Protein AF-A0A6P0Q1V7-F1 (afdb_monomer_lite)

pLDDT: mean 87.17, std 16.43, range [42.31, 98.75]

Secondary structure (DSSP, 8-state):
-HHHHHHHHHHHHHHHHHHHHHHHSPP-PPPHHHHHTTSHHHHHHHHHHHHHHHHHHHHHHHHHHHHHHTT-HHHHHHHHHHIIIIIHHHHHHHHHHTTPPP-HHHHHHHHHHHHH-TTSHHHHHHHHHHHHHHHHHHHHHHHH-GGG-SHHHHHHHHHHHHHHTT-

Foldseek 3Di:
DVVVVVVVVVVVVVVVVVVVCVVPDPPPPPDPVCVVVPPPVVVLVLLLLQLLLLVLLLVLLVVLVVCLVVVNLVVSLVSLVCNQPPRCVSNVVVCVVLVADDCSVLSVVLSVCCVVPVNDPVNVVSSVVSSVSSVVSVVSSCVVVVVCPDPVNVVSSVVSNVVVVVD

Sequence (167 aa):
MKNILKYVFITLVVALLVVVIGYYLPSNTPTKTSELFSNSEYEKILDEYYIKNLGLMQGHLIAAKDLLEGGTPDQAQSHLEHPIEELYGEIQDKLKEEGVDDFKQNLEDLYDTAKYQPYSEEVTKKLQVSVADIKSAIDSFFENHKNLQSPEFAEIVLISILNTASE

Structure (mmCIF, N/CA/C/O backbone):
data_AF-A0A6P0Q1V7-F1
#
_entry.id   AF-A0A6P0Q1V7-F1
#
loop_
_atom_site.group_PDB
_atom_site.id
_atom_site.type_symbol
_atom_site.label_atom_id
_atom_site.label_alt_id
_atom_site.label_comp_id
_atom_site.label_asym_id
_atom_site.label_entity_id
_atom_site.label_seq_id
_atom_site.pdbx_PDB_ins_code
_atom_site.Cartn_x
_atom_site.Cartn_y
_atom_site.Cartn_z
_atom_site.occupancy
_atom_site.B_iso_or_equiv
_atom_site.auth_seq_id
_atom_site.auth_comp_id
_atom_site.auth_asym_id
_atom_site.auth_atom_id
_atom_site.pdbx_PDB_model_num
ATOM 1 N N . MET A 1 1 ? -31.524 -59.315 44.538 1.00 57.22 1 MET A N 1
ATOM 2 C CA . MET A 1 1 ? -32.018 -58.061 45.164 1.00 57.22 1 MET A CA 1
ATOM 3 C C . MET A 1 1 ? -30.912 -57.178 45.753 1.00 57.22 1 MET A C 1
ATOM 5 O O . MET A 1 1 ? -30.918 -55.994 45.453 1.00 57.22 1 MET A O 1
ATOM 9 N N . LYS A 1 2 ? -29.931 -57.703 46.512 1.00 56.34 2 LYS A N 1
ATOM 10 C CA . LYS A 1 2 ? -28.848 -56.890 47.125 1.00 56.34 2 LYS A CA 1
ATOM 11 C C . LYS A 1 2 ? -28.025 -56.025 46.149 1.00 56.34 2 LYS A C 1
ATOM 13 O O . LYS A 1 2 ? -27.618 -54.934 46.523 1.00 56.34 2 LYS A O 1
ATOM 18 N N . ASN A 1 3 ? -27.801 -56.482 44.915 1.00 61.66 3 ASN A N 1
ATOM 19 C CA . ASN A 1 3 ? -26.972 -55.746 43.950 1.00 61.66 3 ASN A CA 1
ATOM 20 C C . ASN A 1 3 ? -27.725 -54.581 43.293 1.00 61.66 3 ASN A C 1
ATOM 22 O O . ASN A 1 3 ? -27.145 -53.524 43.097 1.00 61.66 3 ASN A O 1
ATOM 26 N N . ILE A 1 4 ? -29.029 -54.731 43.046 1.00 70.50 4 ILE A N 1
ATOM 27 C CA . ILE A 1 4 ? -29.867 -53.678 42.449 1.00 70.50 4 ILE A CA 1
ATOM 28 C C . ILE A 1 4 ? -29.951 -52.470 43.392 1.00 70.50 4 ILE A C 1
ATOM 30 O O . ILE A 1 4 ? -29.786 -51.337 42.956 1.00 70.50 4 ILE A O 1
ATOM 34 N N . LEU A 1 5 ? -30.093 -52.713 44.700 1.00 72.00 5 LEU A N 1
ATOM 35 C CA . LEU A 1 5 ? -30.130 -51.644 45.700 1.00 72.00 5 LEU A CA 1
ATOM 36 C C . LEU A 1 5 ? -28.795 -50.879 45.799 1.00 72.00 5 LEU A C 1
ATOM 38 O O . LEU A 1 5 ? -28.804 -49.670 46.008 1.00 72.00 5 LEU A O 1
ATOM 42 N N . LYS A 1 6 ? -27.654 -51.555 45.585 1.00 66.88 6 LYS A N 1
ATOM 43 C CA . LYS A 1 6 ? -26.334 -50.902 45.528 1.00 66.88 6 LYS A CA 1
ATOM 44 C C . LYS A 1 6 ? -26.211 -49.964 44.328 1.00 66.88 6 LYS A C 1
ATOM 46 O O . LYS A 1 6 ? -25.733 -48.849 44.496 1.00 66.88 6 LYS A O 1
ATOM 51 N N . TYR A 1 7 ? -26.657 -50.384 43.144 1.00 72.06 7 TYR A N 1
ATOM 52 C CA . TYR A 1 7 ? -26.573 -49.543 41.947 1.00 72.06 7 TYR A CA 1
ATOM 53 C C . TYR A 1 7 ? -27.512 -48.339 42.016 1.00 72.06 7 TYR A C 1
ATOM 55 O O . TYR A 1 7 ? -27.077 -47.243 41.687 1.00 72.06 7 TYR A O 1
ATOM 63 N N . VAL A 1 8 ? -28.732 -48.513 42.544 1.00 74.88 8 VAL A N 1
ATOM 64 C CA . VAL A 1 8 ? -29.673 -47.400 42.775 1.00 74.88 8 VAL A CA 1
ATOM 65 C C . VAL A 1 8 ? -29.081 -46.370 43.741 1.00 74.88 8 VAL A C 1
ATOM 67 O O . VAL A 1 8 ? -29.166 -45.169 43.489 1.00 74.88 8 VAL A O 1
ATOM 70 N N . PHE A 1 9 ? -28.424 -46.826 44.812 1.00 75.75 9 PHE A N 1
ATOM 71 C CA . PHE A 1 9 ? -27.779 -45.937 45.777 1.00 75.75 9 PHE A CA 1
ATOM 72 C C . PHE A 1 9 ? -26.587 -45.180 45.169 1.00 75.75 9 PHE A C 1
ATOM 74 O O . PHE A 1 9 ? -26.471 -43.974 45.362 1.00 75.75 9 PHE A O 1
ATOM 81 N N . ILE A 1 10 ? -25.746 -45.849 44.371 1.00 73.94 10 ILE A N 1
ATOM 82 C CA . ILE A 1 10 ? -24.617 -45.208 43.673 1.00 73.94 10 ILE A CA 1
ATOM 83 C C . ILE A 1 10 ? -25.117 -44.141 42.693 1.00 73.94 10 ILE A C 1
ATOM 85 O O . ILE A 1 10 ? -24.598 -43.028 42.696 1.00 73.94 10 ILE A O 1
ATOM 89 N N . THR A 1 11 ? -26.154 -44.432 41.902 1.00 70.94 11 THR A N 1
ATOM 90 C CA . THR A 1 11 ? -26.724 -43.443 40.972 1.00 70.94 11 THR A CA 1
ATOM 91 C C . THR A 1 11 ? -27.306 -42.229 41.692 1.00 70.94 11 THR A C 1
ATOM 93 O O . THR A 1 11 ? -27.141 -41.108 41.220 1.00 70.94 11 THR A O 1
ATOM 96 N N . LEU A 1 12 ? -27.925 -42.425 42.860 1.00 74.38 12 LEU A N 1
ATOM 97 C CA . LEU A 1 12 ? -28.476 -41.332 43.663 1.00 74.38 12 LEU A CA 1
ATOM 98 C C . LEU A 1 12 ? -27.376 -40.447 44.258 1.00 74.38 12 LEU A C 1
ATOM 100 O O . LEU A 1 12 ? -27.496 -39.227 44.221 1.00 74.38 12 LEU A O 1
ATOM 104 N N . VAL A 1 13 ? -26.283 -41.042 44.744 1.00 76.06 13 VAL A N 1
ATOM 105 C CA . VAL A 1 13 ? -25.135 -40.299 45.288 1.00 76.06 13 VAL A CA 1
ATOM 106 C C . VAL A 1 13 ? -24.409 -39.510 44.197 1.00 76.06 13 VAL A C 1
ATOM 108 O O . VAL A 1 13 ? -24.049 -38.359 44.424 1.00 76.06 13 VAL A O 1
ATOM 111 N N . VAL A 1 14 ? -24.237 -40.083 43.001 1.00 71.25 14 VAL A N 1
ATOM 112 C CA . VAL A 1 14 ? -23.626 -39.380 41.859 1.00 71.25 14 VAL A CA 1
ATOM 113 C C . VAL A 1 14 ? -24.508 -38.220 41.393 1.00 71.25 14 VAL A C 1
ATOM 115 O O . VAL A 1 14 ? -23.998 -37.124 41.188 1.00 71.25 14 VAL A O 1
ATOM 118 N N . ALA A 1 15 ? -25.827 -38.415 41.295 1.00 69.00 15 ALA A N 1
ATOM 119 C CA . ALA A 1 15 ? -26.750 -37.334 40.948 1.00 69.00 15 ALA A CA 1
ATOM 120 C C . ALA A 1 15 ? -26.727 -36.206 41.993 1.00 69.00 15 ALA A C 1
ATOM 122 O O . ALA A 1 15 ? -26.693 -35.031 41.631 1.00 69.00 15 ALA A O 1
ATOM 123 N N . LEU A 1 16 ? -26.671 -36.551 43.284 1.00 71.44 16 LEU A N 1
ATOM 124 C CA . LEU A 1 16 ? -26.574 -35.564 44.359 1.00 71.44 16 LEU A CA 1
ATOM 125 C C . LEU A 1 16 ? -25.240 -34.806 44.315 1.00 71.44 16 LEU A C 1
ATOM 127 O O . LEU A 1 16 ? -25.225 -33.598 44.514 1.00 71.44 16 LEU A O 1
ATOM 131 N N . LEU A 1 17 ? -24.134 -35.489 44.000 1.00 68.19 17 LEU A N 1
ATOM 132 C CA . LEU A 1 17 ? -22.823 -34.864 43.815 1.00 68.19 17 LEU A CA 1
ATOM 133 C C . LEU A 1 17 ? -22.807 -33.902 42.625 1.00 68.19 17 LEU A C 1
ATOM 135 O O . LEU A 1 17 ? -22.267 -32.813 42.760 1.00 68.19 17 LEU A O 1
ATOM 139 N N . VAL A 1 18 ? -23.431 -34.245 41.494 1.00 64.44 18 VAL A N 1
ATOM 140 C CA . VAL A 1 18 ? -23.525 -33.342 40.330 1.00 64.44 18 VAL A CA 1
ATOM 141 C C . VAL A 1 18 ? -24.346 -32.094 40.663 1.00 64.44 18 VAL A C 1
ATOM 143 O O . VAL A 1 18 ? -23.954 -30.991 40.289 1.00 64.44 18 VAL A O 1
ATOM 146 N N . VAL A 1 19 ? -25.438 -32.239 41.421 1.00 65.94 19 VAL A N 1
ATOM 147 C CA . VAL A 1 19 ? -26.251 -31.099 41.872 1.00 65.94 19 VAL A CA 1
ATOM 148 C C . VAL A 1 19 ? -25.474 -30.235 42.868 1.00 65.94 19 VAL A C 1
ATOM 150 O O . VAL A 1 19 ? -25.422 -29.023 42.702 1.00 65.94 19 VAL A O 1
ATOM 153 N N . VAL A 1 20 ? -24.809 -30.830 43.861 1.00 65.06 20 VAL A N 1
ATOM 154 C CA . VAL A 1 20 ? -24.000 -30.084 44.841 1.00 65.06 20 VAL A CA 1
ATOM 155 C C . VAL A 1 20 ? -22.829 -29.371 44.154 1.00 65.06 20 VAL A C 1
ATOM 157 O O . VAL A 1 20 ? -22.619 -28.188 44.393 1.00 65.06 20 VAL A O 1
ATOM 160 N N . ILE A 1 21 ? -22.111 -30.028 43.242 1.00 59.38 21 ILE A N 1
ATOM 161 C CA . ILE A 1 21 ? -21.017 -29.399 42.484 1.00 59.38 21 ILE A CA 1
ATOM 162 C C . ILE A 1 21 ? -21.551 -28.261 41.598 1.00 59.38 21 ILE A C 1
ATOM 164 O O . ILE A 1 21 ? -20.945 -27.195 41.564 1.00 59.38 21 ILE A O 1
ATOM 168 N N . GLY A 1 22 ? -22.708 -28.435 40.951 1.00 57.03 22 GLY A N 1
ATOM 169 C CA . GLY A 1 22 ? -23.350 -27.388 40.148 1.00 57.03 22 GLY A CA 1
ATOM 170 C C . GLY A 1 22 ? -23.879 -26.192 40.952 1.00 57.03 22 GLY A C 1
ATOM 171 O O . GLY A 1 22 ? -23.965 -25.099 40.406 1.00 57.03 22 GLY A O 1
ATOM 172 N N . TYR A 1 23 ? -24.207 -26.374 42.238 1.00 60.12 23 TYR A N 1
ATOM 173 C CA . TYR A 1 23 ? -24.637 -25.291 43.137 1.00 60.12 23 TYR A CA 1
ATOM 174 C C . TYR A 1 23 ? -23.472 -24.554 43.816 1.00 60.12 23 TYR A C 1
ATOM 176 O O . TYR A 1 23 ? -23.633 -23.393 44.187 1.00 60.12 23 TYR A O 1
ATOM 184 N N . TYR A 1 24 ? -22.325 -25.216 44.015 1.00 55.53 24 TYR A N 1
ATOM 185 C CA . TYR A 1 24 ? -21.171 -24.652 44.732 1.00 55.53 24 TYR A CA 1
ATOM 186 C C . TYR A 1 24 ? -20.013 -24.212 43.830 1.00 55.53 24 TYR A C 1
ATOM 188 O O . TYR A 1 24 ? -19.137 -23.485 44.300 1.00 55.53 24 TYR A O 1
ATOM 196 N N . LEU A 1 25 ? -19.992 -24.600 42.551 1.00 46.09 25 LEU A N 1
ATOM 197 C CA . LEU A 1 25 ? -19.151 -23.923 41.571 1.00 46.09 25 LEU A CA 1
ATOM 198 C C . LEU A 1 25 ? -19.858 -22.629 41.155 1.00 46.09 25 LEU A C 1
ATOM 200 O O . LEU A 1 25 ? -20.999 -22.697 40.694 1.00 46.09 25 LEU A O 1
ATOM 204 N N . PRO A 1 26 ? -19.225 -21.451 41.295 1.00 48.53 26 PRO A N 1
ATOM 205 C CA . PRO A 1 26 ? -19.755 -20.259 40.661 1.00 48.53 26 PRO A CA 1
ATOM 206 C C . PRO A 1 26 ? -19.881 -20.567 39.169 1.00 48.53 26 PRO A C 1
ATOM 208 O O . PRO A 1 26 ? -18.937 -21.064 38.549 1.00 48.53 26 PRO A O 1
ATOM 211 N N . SER A 1 27 ? -21.054 -20.310 38.590 1.00 52.56 27 SER A N 1
ATOM 212 C CA . SER A 1 27 ? -21.154 -20.211 37.142 1.00 52.56 27 SER A CA 1
ATOM 213 C C . SER A 1 27 ? -20.057 -19.248 36.706 1.00 52.56 27 SER A C 1
ATOM 215 O O . SER A 1 27 ? -20.028 -18.114 37.189 1.00 52.56 27 SER A O 1
ATOM 217 N N . ASN A 1 28 ? -19.161 -19.678 35.818 1.00 52.44 28 ASN A N 1
ATOM 218 C CA . ASN A 1 28 ? -18.270 -18.773 35.098 1.00 52.44 28 ASN A CA 1
ATOM 219 C C . ASN A 1 28 ? -19.121 -17.941 34.123 1.00 52.44 28 ASN A C 1
ATOM 221 O O . ASN A 1 28 ? -18.966 -18.015 32.912 1.00 52.44 28 ASN A O 1
ATOM 225 N N . THR A 1 29 ? -20.093 -17.200 34.647 1.00 50.38 29 THR A N 1
ATOM 226 C CA . THR A 1 29 ? -20.613 -16.015 33.995 1.00 50.38 29 THR A CA 1
ATOM 227 C C . THR A 1 29 ? -19.450 -15.036 33.998 1.00 50.38 29 THR A C 1
ATOM 229 O O . THR A 1 29 ? -18.977 -14.709 35.094 1.00 50.38 29 THR A O 1
ATOM 232 N N . PRO A 1 30 ? -18.954 -14.614 32.825 1.00 43.62 30 PRO A N 1
ATOM 233 C CA . PRO A 1 30 ? -17.944 -13.575 32.755 1.00 43.62 30 PRO A CA 1
ATOM 234 C C . PRO A 1 30 ? -18.445 -12.398 33.590 1.00 43.62 30 PRO A C 1
ATOM 236 O O . PRO A 1 30 ? -19.573 -11.928 33.423 1.00 43.62 30 PRO A O 1
ATOM 239 N N . THR A 1 31 ? -17.666 -11.983 34.581 1.00 44.75 31 THR A N 1
ATOM 240 C CA . THR A 1 31 ? -17.995 -10.795 35.362 1.00 44.75 31 THR A CA 1
ATOM 241 C C . THR A 1 31 ? -18.043 -9.620 34.385 1.00 44.75 31 THR A C 1
ATOM 243 O O . THR A 1 31 ? -17.215 -9.545 33.487 1.00 44.75 31 THR A O 1
ATOM 246 N N . LYS A 1 32 ? -18.949 -8.655 34.567 1.00 48.81 32 LYS A N 1
ATOM 247 C CA . LYS A 1 32 ? -19.038 -7.439 33.724 1.00 48.81 32 LYS A CA 1
ATOM 248 C C . LYS A 1 32 ? -17.683 -6.737 33.501 1.00 48.81 32 LYS A C 1
ATOM 250 O O . LYS A 1 32 ? -17.469 -6.076 32.496 1.00 48.81 32 LYS A O 1
ATOM 255 N N . THR A 1 33 ? -16.762 -6.907 34.446 1.00 42.88 33 THR A N 1
ATOM 256 C CA . THR A 1 33 ? -15.372 -6.458 34.383 1.00 42.88 33 THR A CA 1
ATOM 257 C C . THR A 1 33 ? -14.552 -7.182 33.303 1.00 42.88 33 THR A C 1
ATOM 259 O O . THR A 1 33 ? -13.786 -6.525 32.619 1.00 42.88 33 THR A O 1
ATOM 262 N N . SER A 1 34 ? -14.718 -8.492 33.078 1.00 49.50 34 SER A N 1
ATOM 263 C CA . SER A 1 34 ? -14.012 -9.212 32.004 1.00 49.50 34 SER A CA 1
ATOM 264 C C . SER A 1 34 ? -14.564 -8.903 30.612 1.00 49.50 34 SER A C 1
ATOM 266 O O . SER A 1 34 ? -13.798 -8.920 29.664 1.00 49.50 34 SER A O 1
ATOM 268 N N . GLU A 1 35 ? -15.851 -8.569 30.471 1.00 47.88 35 GLU A N 1
ATOM 269 C CA . GLU A 1 35 ? -16.409 -8.083 29.193 1.00 47.88 35 GLU A CA 1
ATOM 270 C C . GLU A 1 35 ? -15.913 -6.667 28.845 1.00 47.88 35 GLU A C 1
ATOM 272 O O . GLU A 1 35 ? -15.672 -6.363 27.680 1.00 47.88 35 GLU A O 1
ATOM 277 N N . LEU A 1 36 ? -15.687 -5.815 29.854 1.00 42.31 36 LEU A N 1
ATOM 278 C CA . LEU A 1 36 ? -15.164 -4.451 29.681 1.00 42.31 36 LEU A CA 1
ATOM 279 C C . LEU A 1 36 ? -13.659 -4.390 29.365 1.00 42.31 36 LEU A C 1
ATOM 281 O O . LEU A 1 36 ? -13.230 -3.424 28.745 1.00 42.31 36 LEU A O 1
ATOM 285 N N . PHE A 1 37 ? -12.872 -5.397 29.760 1.00 48.19 37 PHE A N 1
ATOM 286 C CA . PHE A 1 37 ? -11.433 -5.495 29.448 1.00 48.19 37 PHE A CA 1
ATOM 287 C C . PHE A 1 37 ? -11.118 -6.391 28.234 1.00 48.19 37 PHE A C 1
ATOM 289 O O . PHE A 1 37 ? -9.958 -6.546 27.881 1.00 48.19 37 PHE A O 1
ATOM 296 N N . SER A 1 38 ? -12.123 -6.994 27.591 1.00 53.56 38 SER A N 1
ATOM 297 C CA . SER A 1 38 ? -11.904 -8.010 26.547 1.00 53.56 38 SER A CA 1
ATOM 298 C C . SER A 1 38 ? -12.114 -7.498 25.124 1.00 53.56 38 SER A C 1
ATOM 300 O O . SER A 1 38 ? -11.437 -7.977 24.223 1.00 53.56 38 SER A O 1
ATOM 302 N N . ASN A 1 39 ? -13.029 -6.548 24.896 1.00 60.66 39 ASN A N 1
ATOM 303 C CA . ASN A 1 39 ? -13.384 -6.155 23.525 1.00 60.66 39 ASN A CA 1
ATOM 304 C C . ASN A 1 39 ? -12.677 -4.879 23.069 1.00 60.66 39 ASN A C 1
ATOM 306 O O . ASN A 1 39 ? -12.085 -4.882 22.002 1.00 60.66 39 ASN A O 1
ATOM 310 N N . SER A 1 40 ? -12.638 -3.821 23.885 1.00 71.31 40 SER A N 1
ATOM 311 C CA . SER A 1 40 ? -12.068 -2.539 23.439 1.00 71.31 40 SER A CA 1
ATOM 312 C C . SER A 1 40 ? -10.549 -2.568 23.266 1.00 71.31 40 SER A C 1
ATOM 314 O O . SER A 1 40 ? -10.007 -1.860 22.426 1.00 71.31 40 SER A O 1
ATOM 316 N N . GLU A 1 41 ? -9.840 -3.343 24.090 1.00 78.19 41 GLU A N 1
ATOM 317 C CA . GLU A 1 41 ? -8.383 -3.477 23.977 1.00 78.19 41 GLU A CA 1
ATOM 318 C C . GLU A 1 41 ? -8.006 -4.385 22.803 1.00 78.19 41 GLU A C 1
ATOM 320 O O . GLU A 1 41 ? -7.082 -4.073 22.061 1.00 78.19 41 GLU A O 1
ATOM 325 N N . TYR A 1 42 ? -8.777 -5.452 22.578 1.00 77.69 42 TYR A N 1
ATOM 326 C CA . TYR A 1 42 ? -8.607 -6.334 21.428 1.00 77.69 42 TYR A CA 1
ATOM 327 C C . TYR A 1 42 ? -8.932 -5.632 20.103 1.00 77.69 42 TYR A C 1
ATOM 329 O O . TYR A 1 42 ? -8.136 -5.698 19.172 1.00 77.69 42 TYR A O 1
ATOM 337 N N . GLU A 1 43 ? -10.045 -4.896 20.035 1.00 81.56 43 GLU A N 1
ATOM 338 C CA . GLU A 1 43 ? -10.395 -4.053 18.882 1.00 81.56 43 GLU A CA 1
ATOM 339 C C . GLU A 1 43 ? -9.295 -3.027 18.605 1.00 81.56 43 GLU A C 1
ATOM 341 O O . GLU A 1 43 ? -8.835 -2.920 17.474 1.00 81.56 43 GLU A O 1
ATOM 346 N N . LYS A 1 44 ? -8.775 -2.361 19.646 1.00 83.81 44 LYS A N 1
ATOM 347 C CA . LYS A 1 44 ? -7.659 -1.422 19.494 1.00 83.81 44 LYS A CA 1
ATOM 348 C C . LYS A 1 44 ? -6.401 -2.085 18.919 1.00 83.81 44 LYS A C 1
ATOM 350 O O . LYS A 1 44 ? -5.716 -1.455 18.118 1.00 83.81 44 LYS A O 1
ATOM 355 N N . ILE A 1 45 ? -6.087 -3.321 19.318 1.00 86.00 45 ILE A N 1
ATOM 356 C CA . ILE A 1 45 ? -4.959 -4.087 18.761 1.00 86.00 45 ILE A CA 1
ATOM 357 C C . ILE A 1 45 ? -5.203 -4.401 17.280 1.00 86.00 45 ILE A C 1
ATOM 359 O O . ILE A 1 45 ? -4.292 -4.248 16.474 1.00 86.00 45 ILE A O 1
ATOM 363 N N . LEU A 1 46 ? -6.418 -4.805 16.900 1.00 91.12 46 LEU A N 1
ATOM 364 C CA . LEU A 1 46 ? -6.755 -5.079 15.499 1.00 91.12 46 LEU A CA 1
ATOM 365 C C . LEU A 1 46 ? -6.707 -3.817 14.630 1.00 91.12 46 LEU A C 1
ATOM 367 O O . LEU A 1 46 ? -6.184 -3.852 13.519 1.00 91.12 46 LEU A O 1
ATOM 371 N N . ASP A 1 47 ? -7.210 -2.701 15.148 1.00 95.06 47 ASP A N 1
ATOM 372 C CA . ASP A 1 47 ? -7.193 -1.399 14.485 1.00 95.06 47 ASP A CA 1
ATOM 373 C C . ASP A 1 47 ? -5.760 -0.885 14.281 1.00 95.06 47 ASP A C 1
ATOM 375 O O . ASP A 1 47 ? -5.397 -0.424 13.196 1.00 95.06 47 ASP A O 1
ATOM 379 N N . GLU A 1 48 ? -4.915 -1.006 15.308 1.00 96.06 48 GLU A N 1
ATOM 380 C CA . GLU A 1 48 ? -3.484 -0.717 15.206 1.00 96.06 48 GLU A CA 1
ATOM 381 C C . GLU A 1 48 ? -2.804 -1.620 14.176 1.00 96.06 48 GLU A C 1
ATOM 383 O O . GLU A 1 48 ? -2.105 -1.122 13.294 1.00 96.06 48 GLU A O 1
ATOM 388 N N . TYR A 1 49 ? -3.042 -2.929 14.249 1.00 96.56 49 TYR A N 1
ATOM 389 C CA . TYR A 1 49 ? -2.452 -3.915 13.351 1.00 96.56 49 TYR A CA 1
ATOM 390 C C . TYR A 1 49 ? -2.812 -3.645 11.885 1.00 96.56 49 TYR A C 1
ATOM 392 O O . TYR A 1 49 ? -1.940 -3.656 11.013 1.00 96.56 49 TYR A O 1
ATOM 400 N N . TYR A 1 50 ? -4.080 -3.329 11.625 1.00 98.00 50 TYR A N 1
ATOM 401 C CA . TYR A 1 50 ? -4.581 -2.964 10.306 1.00 98.00 50 TYR A CA 1
ATOM 402 C C . TYR A 1 50 ? -3.885 -1.717 9.750 1.00 98.00 50 TYR A C 1
ATOM 404 O O . TYR A 1 50 ? -3.331 -1.751 8.648 1.00 98.00 50 TYR A O 1
ATOM 412 N N . ILE A 1 51 ? -3.839 -0.633 10.531 1.00 98.19 51 ILE A N 1
ATOM 413 C CA . ILE A 1 51 ? -3.217 0.622 10.091 1.00 98.19 51 ILE A CA 1
ATOM 414 C C . ILE A 1 51 ? -1.700 0.485 9.957 1.00 98.19 51 ILE A C 1
ATOM 416 O O . ILE A 1 51 ? -1.120 1.017 9.008 1.00 98.19 51 ILE A O 1
ATOM 420 N N . LYS A 1 52 ? -1.053 -0.276 10.843 1.00 97.81 52 LYS A N 1
ATOM 421 C CA . LYS A 1 52 ? 0.365 -0.630 10.736 1.00 97.81 52 LYS A CA 1
ATOM 422 C C . LYS A 1 52 ? 0.648 -1.338 9.409 1.00 97.81 52 LYS A C 1
ATOM 424 O O . LYS A 1 52 ? 1.565 -0.928 8.703 1.00 97.81 52 LYS A O 1
ATOM 429 N N . ASN A 1 53 ? -0.131 -2.357 9.043 1.00 98.31 53 ASN A N 1
ATOM 430 C CA . ASN A 1 53 ? 0.070 -3.093 7.790 1.00 98.31 53 ASN A CA 1
ATOM 431 C C . ASN A 1 53 ? -0.168 -2.213 6.552 1.00 98.31 53 ASN A C 1
ATOM 433 O O . ASN A 1 53 ? 0.670 -2.211 5.654 1.00 98.31 53 ASN A O 1
ATOM 437 N N . LEU A 1 54 ? -1.224 -1.390 6.528 1.00 98.44 54 LEU A N 1
ATOM 438 C CA . LEU A 1 54 ? -1.429 -0.407 5.452 1.00 98.44 54 LEU A CA 1
ATOM 439 C C . LEU A 1 54 ? -0.258 0.586 5.344 1.00 98.44 54 LEU A C 1
ATOM 441 O O . LEU A 1 54 ? 0.201 0.896 4.243 1.00 98.44 54 LEU A O 1
ATOM 445 N N . GLY A 1 55 ? 0.265 1.053 6.481 1.00 97.81 55 GLY A N 1
ATOM 446 C CA . GLY A 1 55 ? 1.438 1.924 6.536 1.00 97.81 55 GLY A CA 1
ATOM 447 C C . GLY A 1 55 ? 2.708 1.255 5.999 1.00 97.81 55 GLY A C 1
ATOM 448 O O . GLY A 1 55 ? 3.434 1.865 5.213 1.00 97.81 55 GLY A O 1
ATOM 449 N N . LEU A 1 56 ? 2.954 -0.009 6.361 1.00 97.94 56 LEU A N 1
ATOM 450 C CA . LEU A 1 56 ? 4.067 -0.802 5.827 1.00 97.94 56 LEU A CA 1
ATOM 451 C C . LEU A 1 56 ? 3.941 -0.972 4.310 1.00 97.94 56 LEU A C 1
ATOM 453 O O . LEU A 1 56 ? 4.896 -0.690 3.587 1.00 97.94 56 LEU A O 1
ATOM 457 N N . MET A 1 57 ? 2.757 -1.339 3.811 1.00 98.38 57 MET A N 1
ATOM 458 C CA . MET A 1 57 ? 2.502 -1.462 2.372 1.00 98.38 57 MET A CA 1
ATOM 459 C C . MET A 1 57 ? 2.781 -0.147 1.635 1.00 98.38 57 MET A C 1
ATOM 461 O O . MET A 1 57 ? 3.458 -0.148 0.607 1.00 98.38 57 MET A O 1
ATOM 465 N N . GLN A 1 58 ? 2.329 0.991 2.173 1.00 97.94 58 GLN A N 1
ATOM 466 C CA . GLN A 1 58 ? 2.621 2.302 1.588 1.00 97.94 58 GLN A CA 1
ATOM 467 C C . GLN A 1 58 ? 4.129 2.593 1.561 1.00 97.94 58 GLN A C 1
ATOM 469 O O . GLN A 1 58 ? 4.647 3.048 0.538 1.00 97.94 58 GLN A O 1
ATOM 474 N N . GLY A 1 59 ? 4.839 2.308 2.656 1.00 96.75 59 GLY A N 1
ATOM 475 C CA . GLY A 1 59 ? 6.293 2.459 2.738 1.00 96.75 59 GLY A CA 1
ATOM 476 C C . GLY A 1 59 ? 7.031 1.620 1.692 1.00 96.75 59 GLY A C 1
ATOM 477 O O . GLY A 1 59 ? 7.930 2.127 1.020 1.00 96.75 59 GLY A O 1
ATOM 478 N N . HIS A 1 60 ? 6.599 0.375 1.484 1.00 98.12 60 HIS A N 1
ATOM 479 C CA . HIS A 1 60 ? 7.119 -0.511 0.443 1.00 98.12 60 HIS A CA 1
ATOM 480 C C . HIS A 1 60 ? 6.952 0.065 -0.967 1.00 98.12 60 HIS A C 1
ATOM 482 O O . HIS A 1 60 ? 7.912 0.072 -1.738 1.00 98.12 60 HIS A O 1
ATOM 488 N N . LEU A 1 61 ? 5.777 0.608 -1.304 1.00 98.50 61 LEU A N 1
ATOM 489 C CA . LEU A 1 61 ? 5.553 1.211 -2.624 1.00 98.50 61 LEU A CA 1
ATOM 490 C C . LEU A 1 61 ? 6.396 2.475 -2.845 1.00 98.50 61 LEU A C 1
ATOM 492 O O . LEU A 1 61 ? 6.890 2.699 -3.951 1.00 98.50 61 LEU A O 1
ATOM 496 N N . ILE A 1 62 ? 6.599 3.285 -1.802 1.00 97.44 62 ILE A N 1
ATOM 497 C CA . ILE A 1 62 ? 7.486 4.456 -1.862 1.00 97.44 62 ILE A CA 1
ATOM 498 C C . ILE A 1 62 ? 8.937 4.012 -2.086 1.00 97.44 62 ILE A C 1
ATOM 500 O O . ILE A 1 62 ? 9.600 4.530 -2.983 1.00 97.44 62 ILE A O 1
ATOM 504 N N . ALA A 1 63 ? 9.410 3.009 -1.342 1.00 97.38 63 ALA A N 1
ATOM 505 C CA . ALA A 1 63 ? 10.751 2.460 -1.521 1.00 97.38 63 ALA A CA 1
ATOM 506 C C . ALA A 1 63 ? 10.944 1.876 -2.931 1.00 97.38 63 ALA A C 1
ATOM 508 O O . ALA A 1 63 ? 11.944 2.163 -3.587 1.00 97.38 63 ALA A O 1
ATOM 509 N N . ALA A 1 64 ? 9.968 1.117 -3.437 1.00 98.25 64 ALA A N 1
ATOM 510 C CA . ALA A 1 64 ? 10.000 0.576 -4.792 1.00 98.25 64 ALA A CA 1
ATOM 511 C C . ALA A 1 64 ? 10.087 1.681 -5.854 1.00 98.25 64 ALA A C 1
ATOM 513 O O . ALA A 1 64 ? 10.895 1.578 -6.777 1.00 98.25 64 ALA A O 1
ATOM 514 N N . LYS A 1 65 ? 9.308 2.761 -5.708 1.00 98.25 65 LYS A N 1
ATOM 515 C CA . LYS A 1 65 ? 9.384 3.932 -6.592 1.00 98.25 65 LYS A CA 1
ATOM 516 C C . LYS A 1 65 ? 10.795 4.520 -6.608 1.00 98.25 65 LYS A C 1
ATOM 518 O O . LYS A 1 65 ? 11.351 4.726 -7.684 1.00 98.25 65 LYS A O 1
ATOM 523 N N . ASP A 1 66 ? 11.370 4.772 -5.437 1.00 98.00 66 ASP A N 1
ATOM 524 C CA . ASP A 1 66 ? 12.684 5.409 -5.326 1.00 98.00 66 ASP A CA 1
ATOM 525 C C . ASP A 1 66 ? 13.801 4.513 -5.895 1.00 98.00 66 ASP A C 1
ATOM 527 O O . ASP A 1 66 ? 14.729 5.005 -6.537 1.00 98.00 66 ASP A O 1
ATOM 531 N N . LEU A 1 67 ? 13.685 3.190 -5.746 1.00 98.31 67 LEU A N 1
ATOM 532 C CA . LEU A 1 67 ? 14.604 2.213 -6.344 1.00 98.31 67 LEU A CA 1
ATOM 533 C C . LEU A 1 67 ? 14.472 2.144 -7.874 1.00 98.31 67 LEU A C 1
ATOM 535 O O . LEU A 1 67 ? 15.480 2.098 -8.580 1.00 98.31 67 LEU A O 1
ATOM 539 N N . LEU A 1 68 ? 13.249 2.194 -8.411 1.00 97.62 68 LEU A N 1
ATOM 540 C CA . LEU A 1 68 ? 13.021 2.270 -9.860 1.00 97.62 68 LEU A CA 1
ATOM 541 C C . LEU A 1 68 ? 13.599 3.563 -10.448 1.00 97.62 68 LEU A C 1
ATOM 543 O O . LEU A 1 68 ? 14.287 3.521 -11.466 1.00 97.62 68 LEU A O 1
ATOM 547 N N . GLU A 1 69 ? 13.385 4.702 -9.788 1.00 96.81 69 GLU A N 1
ATOM 548 C CA . GLU A 1 69 ? 13.969 5.992 -10.181 1.00 96.81 69 GLU A CA 1
ATOM 549 C C . GLU A 1 69 ? 15.501 6.002 -10.047 1.00 96.81 69 GLU A C 1
ATOM 551 O O . GLU A 1 69 ? 16.193 6.647 -10.838 1.00 96.81 69 GLU A O 1
ATOM 556 N N . GLY A 1 70 ? 16.038 5.247 -9.085 1.00 97.00 70 GLY A N 1
ATOM 557 C CA . GLY A 1 70 ? 17.469 5.034 -8.869 1.00 97.00 70 GLY A CA 1
ATOM 558 C C . GLY A 1 70 ? 18.125 4.016 -9.809 1.00 97.00 70 GLY A C 1
ATOM 559 O O . GLY A 1 70 ? 19.347 3.859 -9.772 1.00 97.00 70 GLY A O 1
ATOM 560 N N . GLY A 1 71 ? 17.353 3.334 -10.661 1.00 96.94 71 GLY A N 1
ATOM 561 C CA . GLY A 1 71 ? 17.867 2.349 -11.616 1.00 96.94 71 GLY A CA 1
ATOM 562 C C . GLY A 1 71 ? 18.211 0.983 -11.010 1.00 96.94 71 GLY A C 1
ATOM 563 O O . GLY A 1 71 ? 19.026 0.258 -11.586 1.00 96.94 71 GLY A O 1
ATOM 564 N N . THR A 1 72 ? 17.610 0.614 -9.873 1.00 97.38 72 THR A N 1
ATOM 565 C CA . THR A 1 72 ? 17.786 -0.690 -9.204 1.00 97.38 72 THR A CA 1
ATOM 566 C C . THR A 1 72 ? 16.483 -1.516 -9.181 1.00 97.38 72 THR A C 1
ATOM 568 O O . THR A 1 72 ? 15.955 -1.841 -8.115 1.00 97.38 72 THR A O 1
ATOM 571 N N . PRO A 1 73 ? 15.945 -1.912 -10.352 1.00 96.19 73 PRO A N 1
ATOM 572 C CA . PRO A 1 73 ? 14.639 -2.566 -10.466 1.00 96.19 73 PRO A CA 1
ATOM 573 C C . PRO A 1 73 ? 14.584 -3.931 -9.774 1.00 96.19 73 PRO A C 1
ATOM 575 O O . PRO A 1 73 ? 13.550 -4.280 -9.215 1.00 96.19 73 PRO A O 1
ATOM 578 N N . ASP A 1 74 ? 15.701 -4.660 -9.728 1.00 94.81 74 ASP A N 1
ATOM 579 C CA . ASP A 1 74 ? 15.785 -5.942 -9.018 1.00 94.81 74 ASP A CA 1
ATOM 580 C C . ASP A 1 74 ? 15.512 -5.774 -7.512 1.00 94.81 74 ASP A C 1
ATOM 582 O O . ASP A 1 74 ? 14.873 -6.620 -6.893 1.00 94.81 74 ASP A O 1
ATOM 586 N N . GLN A 1 75 ? 15.958 -4.660 -6.917 1.00 95.88 75 GLN A N 1
ATOM 587 C CA . GLN A 1 75 ? 15.665 -4.338 -5.518 1.00 95.88 75 GLN A CA 1
ATOM 588 C C . GLN A 1 75 ? 14.220 -3.863 -5.359 1.00 95.88 75 GLN A C 1
ATOM 590 O O . GLN A 1 75 ? 13.539 -4.264 -4.418 1.00 95.88 75 GLN A O 1
ATOM 595 N N . ALA A 1 76 ? 13.733 -3.043 -6.297 1.00 97.69 76 ALA A N 1
ATOM 596 C CA . ALA A 1 76 ? 12.349 -2.580 -6.287 1.00 97.69 76 ALA A CA 1
ATOM 597 C C . ALA A 1 76 ? 11.351 -3.745 -6.333 1.00 97.69 76 ALA A C 1
ATOM 599 O O . ALA A 1 76 ? 10.316 -3.686 -5.677 1.00 97.69 76 ALA A O 1
ATOM 600 N N . GLN A 1 77 ? 11.673 -4.814 -7.065 1.00 96.38 77 GLN A N 1
ATOM 601 C CA . GLN A 1 77 ? 10.787 -5.961 -7.228 1.00 96.38 77 GLN A CA 1
ATOM 602 C C . GLN A 1 77 ? 10.456 -6.647 -5.895 1.00 96.38 77 GLN A C 1
ATOM 604 O O . GLN A 1 77 ? 9.286 -6.921 -5.648 1.00 96.38 77 GLN A O 1
ATOM 609 N N . SER A 1 78 ? 11.441 -6.862 -5.016 1.00 94.88 78 SER A N 1
ATOM 610 C CA . SER A 1 78 ? 11.189 -7.427 -3.678 1.00 94.88 78 SER A CA 1
ATOM 611 C C . SER A 1 78 ? 10.291 -6.505 -2.847 1.00 94.88 78 SER A C 1
ATOM 613 O O . SER A 1 78 ? 9.336 -6.965 -2.225 1.00 94.88 78 SER A O 1
ATOM 615 N N . HIS A 1 79 ? 10.500 -5.186 -2.923 1.00 97.38 79 HIS A N 1
ATOM 616 C CA . HIS A 1 79 ? 9.612 -4.237 -2.251 1.00 97.38 79 HIS A CA 1
ATOM 617 C C . HIS A 1 79 ? 8.178 -4.237 -2.800 1.00 97.38 79 HIS A C 1
ATOM 619 O O . HIS A 1 79 ? 7.267 -3.950 -2.031 1.00 97.38 79 HIS A O 1
ATOM 625 N N . LEU A 1 80 ? 7.959 -4.554 -4.080 1.00 98.25 80 LEU A N 1
ATOM 626 C CA . LEU A 1 80 ? 6.617 -4.688 -4.665 1.00 98.25 80 LEU A CA 1
ATOM 627 C C . LEU A 1 80 ? 5.948 -6.030 -4.333 1.00 98.25 80 LEU A C 1
ATOM 629 O O . LEU A 1 80 ? 4.724 -6.100 -4.302 1.00 98.25 80 LEU A O 1
ATOM 633 N N . GLU A 1 81 ? 6.733 -7.076 -4.076 1.00 97.69 81 GLU A N 1
ATOM 634 C CA . GLU A 1 81 ? 6.245 -8.424 -3.761 1.00 97.69 81 GLU A CA 1
ATOM 635 C C . GLU A 1 81 ? 5.719 -8.538 -2.324 1.00 97.69 81 GLU A C 1
ATOM 637 O O . GLU A 1 81 ? 4.635 -9.075 -2.104 1.00 97.69 81 GLU A O 1
ATOM 642 N N . HIS A 1 82 ? 6.444 -7.990 -1.343 1.00 96.00 82 HIS A N 1
ATOM 643 C CA . HIS A 1 82 ? 6.108 -8.161 0.079 1.00 96.00 82 HIS A CA 1
ATOM 644 C C . HIS A 1 82 ? 4.698 -7.654 0.453 1.00 96.00 82 HIS A C 1
ATOM 646 O O . HIS A 1 82 ? 3.989 -8.361 1.172 1.00 96.00 82 HIS A O 1
ATOM 652 N N . PRO A 1 83 ? 4.206 -6.500 -0.057 1.00 97.69 83 PRO A N 1
ATOM 653 C CA . PRO A 1 83 ? 2.821 -6.091 0.166 1.00 97.69 83 PRO A CA 1
ATOM 654 C C . PRO A 1 83 ? 1.784 -7.142 -0.237 1.00 97.69 83 PRO A C 1
ATOM 656 O O . PRO A 1 83 ? 0.744 -7.226 0.408 1.00 97.69 83 PRO A O 1
ATOM 659 N N . ILE A 1 84 ? 2.053 -7.931 -1.280 1.00 98.12 84 ILE A N 1
ATOM 660 C CA . ILE A 1 84 ? 1.130 -8.936 -1.823 1.00 98.12 84 ILE A CA 1
ATOM 661 C C . ILE A 1 84 ? 1.193 -10.221 -0.996 1.00 98.12 84 ILE A C 1
ATOM 663 O O . ILE A 1 84 ? 0.153 -10.731 -0.579 1.00 98.12 84 ILE A O 1
ATOM 667 N N . GLU A 1 85 ? 2.404 -10.734 -0.778 1.00 97.06 85 GLU A N 1
ATOM 668 C CA . GLU A 1 85 ? 2.627 -12.065 -0.201 1.00 97.06 85 GLU A CA 1
ATOM 669 C C . GLU A 1 85 ? 2.558 -12.075 1.331 1.00 97.06 85 GLU A C 1
ATOM 671 O O . GLU A 1 85 ? 2.143 -13.072 1.920 1.00 97.06 85 GLU A O 1
ATOM 676 N N . GLU A 1 86 ? 2.937 -10.973 1.981 1.00 95.31 86 GLU A N 1
ATOM 677 C CA . GLU A 1 86 ? 3.112 -10.928 3.438 1.00 95.31 86 GLU A CA 1
ATOM 678 C C . GLU A 1 86 ? 2.059 -10.065 4.133 1.00 95.31 86 GLU A C 1
ATOM 680 O O . GLU A 1 86 ? 1.637 -10.387 5.240 1.00 95.31 86 GLU A O 1
ATOM 685 N N . LEU A 1 87 ? 1.626 -8.966 3.506 1.00 97.25 87 LEU A N 1
ATOM 686 C CA . LEU A 1 87 ? 0.814 -7.949 4.189 1.00 97.25 87 LEU A CA 1
ATOM 687 C C . LEU A 1 87 ? -0.659 -7.959 3.773 1.00 97.25 87 LEU A C 1
ATOM 689 O O . LEU A 1 87 ? -1.525 -7.703 4.607 1.00 97.25 87 LEU A O 1
ATOM 693 N N . TYR A 1 88 ? -0.976 -8.263 2.510 1.00 98.12 88 TYR A N 1
ATOM 694 C CA . TYR A 1 88 ? -2.351 -8.139 2.020 1.00 98.12 88 TYR A CA 1
ATOM 695 C C . TYR A 1 88 ? -3.326 -9.077 2.739 1.00 98.12 88 TYR A C 1
ATOM 697 O O . TYR A 1 88 ? -4.435 -8.679 3.102 1.00 98.12 88 TYR A O 1
ATOM 705 N N . GLY A 1 89 ? -2.908 -10.326 2.967 1.00 97.62 89 GLY A N 1
ATOM 706 C CA . GLY A 1 89 ? -3.729 -11.323 3.660 1.00 97.62 89 GLY A CA 1
ATOM 707 C C . GLY A 1 89 ? -4.116 -10.893 5.077 1.00 97.62 89 GLY A C 1
ATOM 708 O O . GLY A 1 89 ? -5.222 -11.183 5.523 1.00 97.62 89 GLY A O 1
ATOM 709 N N . GLU A 1 90 ? -3.249 -10.123 5.735 1.00 96.75 90 GLU A N 1
ATOM 710 C CA . GLU A 1 90 ? -3.425 -9.644 7.109 1.00 96.75 90 GLU A CA 1
ATOM 711 C C . GLU A 1 90 ? -4.457 -8.512 7.237 1.00 96.75 90 GLU A C 1
ATOM 713 O O . GLU A 1 90 ? -4.937 -8.226 8.334 1.00 96.75 90 GLU A O 1
ATOM 718 N N . ILE A 1 91 ? -4.814 -7.854 6.128 1.00 97.50 91 ILE A N 1
ATOM 719 C CA . ILE A 1 91 ? -5.753 -6.721 6.117 1.00 97.50 91 ILE A CA 1
ATOM 720 C C . ILE A 1 91 ? -7.057 -7.011 5.372 1.00 97.50 91 ILE A C 1
ATOM 722 O O . ILE A 1 91 ? -7.993 -6.216 5.454 1.00 97.50 91 ILE A O 1
ATOM 726 N N . GLN A 1 92 ? -7.144 -8.132 4.650 1.00 96.56 92 GLN A N 1
ATOM 727 C CA . GLN A 1 92 ? -8.226 -8.386 3.697 1.00 96.56 92 GLN A CA 1
ATOM 728 C C . GLN A 1 92 ? -9.619 -8.396 4.341 1.00 96.56 92 GLN A C 1
ATOM 730 O O . GLN A 1 92 ? -10.578 -7.898 3.751 1.00 96.56 92 GLN A O 1
ATOM 735 N N . ASP A 1 93 ? -9.760 -8.974 5.532 1.00 95.38 93 ASP A N 1
ATOM 736 C CA . ASP A 1 93 ? -11.063 -9.034 6.196 1.00 95.38 93 ASP A CA 1
ATOM 737 C C . ASP A 1 93 ? -11.467 -7.675 6.768 1.00 95.38 93 ASP A C 1
ATOM 739 O O . ASP A 1 93 ? -12.600 -7.239 6.561 1.00 95.38 93 ASP A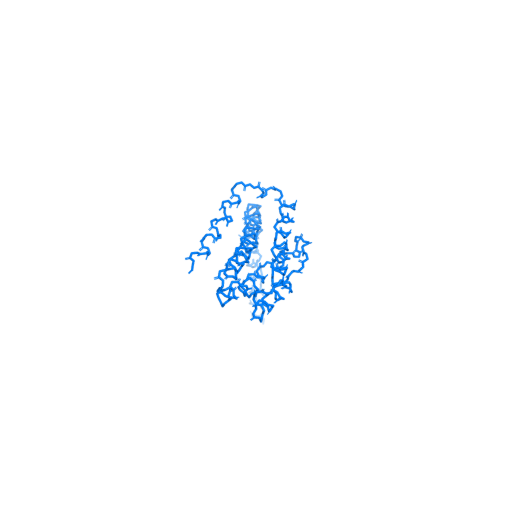 O 1
ATOM 743 N N . LYS A 1 94 ? -10.518 -6.941 7.356 1.00 95.19 94 LYS A N 1
ATOM 744 C CA . LYS A 1 94 ? -10.755 -5.586 7.860 1.00 95.19 94 LYS A CA 1
ATOM 745 C C . LYS A 1 94 ? -11.059 -4.593 6.731 1.00 95.19 94 LYS A C 1
ATOM 747 O O . LYS A 1 94 ? -11.935 -3.757 6.901 1.00 95.19 94 LYS A O 1
ATOM 752 N N . LEU A 1 95 ? -10.453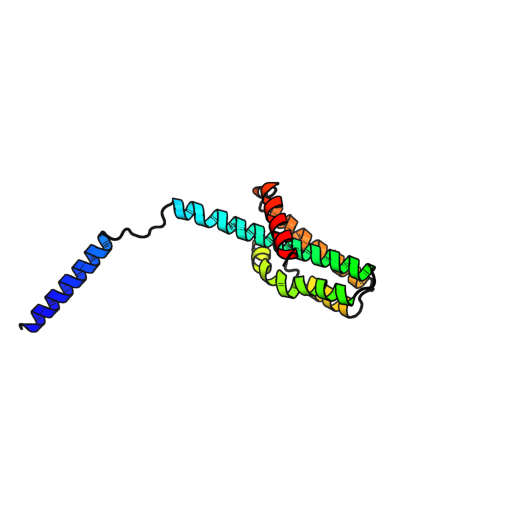 -4.731 5.546 1.00 96.88 95 LEU A N 1
ATOM 753 C CA . LEU A 1 95 ? -10.829 -3.942 4.358 1.00 96.88 95 LEU A CA 1
ATOM 754 C C . LEU A 1 95 ? -12.325 -4.066 4.038 1.00 96.88 95 LEU A C 1
ATOM 756 O O . LEU A 1 95 ? -13.001 -3.059 3.825 1.00 96.88 95 LEU A O 1
ATOM 760 N N . LYS A 1 96 ? -12.855 -5.297 4.061 1.00 95.38 96 LYS A N 1
ATOM 761 C CA . LYS A 1 96 ? -14.285 -5.555 3.824 1.00 95.38 96 LYS A CA 1
ATOM 762 C C . LYS A 1 96 ? -15.153 -4.950 4.925 1.00 95.38 96 LYS A C 1
ATOM 764 O O . LYS A 1 96 ? -16.214 -4.412 4.621 1.00 95.38 96 LYS A O 1
ATOM 769 N N . GLU A 1 97 ? -14.723 -5.049 6.183 1.00 93.19 97 GLU A N 1
ATOM 770 C CA . GLU A 1 97 ? -15.421 -4.448 7.328 1.00 93.19 97 GLU A CA 1
ATOM 771 C C . GLU A 1 97 ? -15.490 -2.920 7.223 1.00 93.19 97 GLU A C 1
ATOM 773 O O . GLU A 1 97 ? -16.539 -2.338 7.493 1.00 93.19 97 GLU A O 1
ATOM 778 N N . GLU A 1 98 ? -14.408 -2.283 6.769 1.00 94.00 98 GLU A N 1
ATOM 779 C CA . GLU A 1 98 ? -14.331 -0.834 6.549 1.00 94.00 98 GLU A CA 1
ATOM 780 C C . GLU A 1 98 ? -15.028 -0.376 5.252 1.00 94.00 98 GLU A C 1
ATOM 782 O O . GLU A 1 98 ? -15.094 0.823 4.976 1.00 94.00 98 GLU A O 1
ATOM 787 N N . GLY A 1 99 ? -15.579 -1.305 4.459 1.00 94.25 99 GLY A N 1
ATOM 788 C CA . GLY A 1 99 ? -16.290 -1.005 3.213 1.00 94.25 99 GLY A CA 1
ATOM 789 C C . GLY A 1 99 ? -15.381 -0.535 2.076 1.00 94.25 99 GLY A C 1
ATOM 790 O O . GLY A 1 99 ? -15.845 0.166 1.177 1.00 94.25 99 GLY A O 1
ATOM 791 N N . VAL A 1 100 ? -14.100 -0.899 2.124 1.00 96.12 100 VAL A N 1
ATOM 792 C CA . VAL A 1 100 ? -13.098 -0.552 1.114 1.00 96.12 100 VAL A CA 1
ATOM 793 C C . VAL A 1 100 ? -13.060 -1.642 0.045 1.00 96.12 100 VAL A C 1
ATOM 795 O O . VAL A 1 100 ? -13.061 -2.834 0.360 1.00 96.12 100 VAL A O 1
ATOM 798 N N . ASP A 1 101 ? -13.019 -1.232 -1.223 1.00 95.75 101 ASP A N 1
ATOM 799 C CA . ASP A 1 101 ? -12.894 -2.161 -2.345 1.00 95.75 101 ASP A CA 1
ATOM 800 C C . ASP A 1 101 ? -11.559 -2.925 -2.292 1.00 95.75 101 ASP A C 1
ATOM 802 O O . ASP A 1 101 ? -10.519 -2.393 -1.899 1.00 95.75 101 ASP A O 1
ATOM 806 N N . ASP A 1 102 ? -11.589 -4.190 -2.713 1.00 96.75 102 ASP A N 1
ATOM 807 C CA . ASP A 1 102 ? -10.391 -5.021 -2.835 1.00 96.75 102 ASP A CA 1
ATOM 808 C C . ASP A 1 102 ? -9.452 -4.435 -3.904 1.00 96.75 102 ASP A C 1
ATOM 810 O O . ASP A 1 102 ? -9.851 -4.242 -5.054 1.00 96.75 102 ASP A O 1
ATOM 814 N N . PHE A 1 103 ? -8.197 -4.176 -3.532 1.00 98.31 103 PHE A N 1
ATOM 815 C CA . PHE A 1 103 ? -7.166 -3.628 -4.414 1.00 98.31 103 PHE A CA 1
ATOM 816 C C . PHE A 1 103 ? -5.990 -4.588 -4.649 1.00 98.31 103 PHE A C 1
ATOM 818 O O . PHE A 1 103 ? -4.966 -4.184 -5.207 1.00 98.31 103 PHE A O 1
ATOM 825 N N . LYS A 1 104 ? -6.115 -5.877 -4.292 1.00 98.44 104 LYS A N 1
ATOM 826 C CA . LYS A 1 104 ? -5.027 -6.857 -4.456 1.00 98.44 104 LYS A CA 1
ATOM 827 C C . LYS A 1 104 ? -4.555 -6.956 -5.903 1.00 98.44 104 LYS A C 1
ATOM 829 O O . LYS A 1 104 ? -3.356 -6.946 -6.167 1.00 98.44 104 LYS A O 1
ATOM 834 N N . GLN A 1 105 ? -5.504 -6.992 -6.839 1.00 98.56 105 GLN A N 1
ATOM 835 C CA . GLN A 1 105 ? -5.199 -7.105 -8.263 1.00 98.56 105 GLN A CA 1
ATOM 836 C C . GLN A 1 105 ? -4.373 -5.915 -8.768 1.00 98.56 105 GLN A C 1
ATOM 838 O O . GLN A 1 105 ? -3.512 -6.101 -9.618 1.00 98.56 105 GLN A O 1
ATOM 843 N N . ASN A 1 106 ? -4.578 -4.706 -8.228 1.00 98.69 106 ASN A N 1
ATOM 844 C CA . ASN A 1 106 ? -3.788 -3.534 -8.615 1.00 98.69 106 ASN A CA 1
ATOM 845 C C . ASN A 1 106 ? -2.318 -3.679 -8.188 1.00 98.69 106 ASN A C 1
ATOM 847 O O . ASN A 1 106 ? -1.423 -3.293 -8.944 1.00 98.69 106 ASN A O 1
ATOM 851 N N . LEU A 1 107 ? -2.068 -4.279 -7.018 1.00 98.75 107 LEU A N 1
ATOM 852 C CA . LEU A 1 107 ? -0.718 -4.591 -6.540 1.00 98.75 107 LEU A CA 1
ATOM 853 C C . LEU A 1 107 ? -0.057 -5.682 -7.390 1.00 98.75 107 LEU A C 1
ATOM 855 O O . LEU A 1 107 ? 1.083 -5.510 -7.817 1.00 98.75 107 LEU A O 1
ATOM 859 N N . GLU A 1 108 ? -0.773 -6.773 -7.674 1.00 98.62 108 GLU A N 1
ATOM 860 C CA . GLU A 1 108 ? -0.283 -7.873 -8.521 1.00 98.62 108 GLU A CA 1
ATOM 861 C C . GLU A 1 108 ? 0.057 -7.377 -9.936 1.00 98.62 108 GLU A C 1
ATOM 863 O O . GLU A 1 108 ? 1.148 -7.625 -10.453 1.00 98.62 108 GLU A O 1
ATOM 868 N N . ASP A 1 109 ? -0.822 -6.563 -10.522 1.00 98.56 109 ASP A N 1
ATOM 869 C CA . ASP A 1 109 ? -0.604 -5.910 -11.810 1.00 98.56 109 ASP A CA 1
ATOM 870 C C . ASP A 1 109 ? 0.627 -4.991 -11.811 1.00 98.56 109 ASP A C 1
ATOM 872 O O . ASP A 1 109 ? 1.361 -4.926 -12.807 1.00 98.56 109 ASP A O 1
ATOM 876 N N . LEU A 1 110 ? 0.837 -4.229 -10.731 1.00 98.69 110 LEU A N 1
ATOM 877 C CA . LEU A 1 110 ? 2.009 -3.371 -10.567 1.00 98.69 110 LEU A CA 1
ATOM 878 C C . LEU A 1 110 ? 3.288 -4.209 -10.513 1.00 98.69 110 LEU A C 1
ATOM 880 O O . LEU A 1 110 ? 4.226 -3.913 -11.256 1.00 98.69 110 LEU A O 1
ATOM 884 N N . TYR A 1 111 ? 3.314 -5.245 -9.673 1.00 98.56 111 TYR A N 1
ATOM 885 C CA . TYR A 1 111 ? 4.447 -6.160 -9.544 1.00 98.56 111 TYR A CA 1
ATOM 886 C C . TYR A 1 111 ? 4.813 -6.783 -10.895 1.00 98.56 111 TYR A C 1
ATOM 888 O O . TYR A 1 111 ? 5.960 -6.670 -11.338 1.00 98.56 111 TYR A O 1
ATOM 896 N N . ASP A 1 112 ? 3.834 -7.357 -11.598 1.00 98.38 112 ASP A N 1
ATOM 897 C CA . ASP A 1 112 ? 4.063 -8.003 -12.889 1.00 98.38 112 ASP A CA 1
ATOM 898 C C . ASP A 1 112 ? 4.559 -7.003 -13.939 1.00 98.38 112 ASP A C 1
ATOM 900 O O . ASP A 1 112 ? 5.531 -7.263 -14.655 1.00 98.38 112 ASP A O 1
ATOM 904 N N . THR A 1 113 ? 3.954 -5.815 -14.010 1.00 98.38 113 THR A N 1
ATOM 905 C CA . THR A 1 113 ? 4.386 -4.785 -14.967 1.00 98.38 113 THR A CA 1
ATOM 906 C C . THR A 1 113 ? 5.813 -4.323 -14.668 1.00 98.38 113 THR A C 1
ATOM 908 O O . THR A 1 113 ? 6.629 -4.221 -15.587 1.00 98.38 113 THR A O 1
ATOM 911 N N . ALA A 1 114 ? 6.148 -4.086 -13.398 1.00 97.94 114 ALA A N 1
ATOM 912 C CA . ALA A 1 114 ? 7.477 -3.643 -12.990 1.00 97.94 114 ALA A CA 1
ATOM 913 C C . ALA A 1 114 ? 8.554 -4.707 -13.246 1.00 97.94 114 ALA A C 1
ATOM 915 O O . ALA A 1 114 ? 9.662 -4.369 -13.655 1.00 97.94 114 ALA A O 1
ATOM 916 N N . LYS A 1 115 ? 8.216 -5.990 -13.099 1.00 97.31 115 LYS A N 1
ATOM 917 C CA . LYS A 1 115 ? 9.114 -7.117 -13.378 1.00 97.31 115 LYS A CA 1
ATOM 918 C C . LYS A 1 115 ? 9.554 -7.190 -14.840 1.00 97.31 115 LYS A C 1
ATOM 920 O O . LYS A 1 115 ? 10.707 -7.505 -15.126 1.00 97.31 115 LYS A O 1
ATOM 925 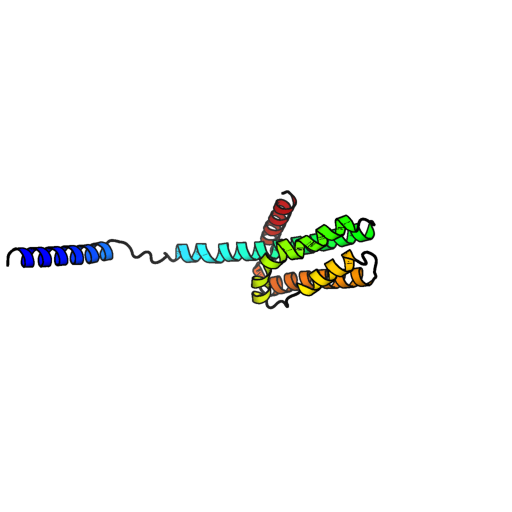N N . TYR A 1 116 ? 8.650 -6.912 -15.779 1.00 97.19 116 TYR A N 1
ATOM 926 C CA . TYR A 1 116 ? 8.944 -7.024 -17.214 1.00 97.19 116 TYR A CA 1
ATOM 927 C C . TYR A 1 116 ? 9.285 -5.685 -17.880 1.00 97.19 116 TYR A C 1
ATOM 929 O O . TYR A 1 116 ? 9.969 -5.665 -18.906 1.00 97.19 116 TYR A O 1
ATOM 937 N N . GLN A 1 117 ? 8.793 -4.571 -17.336 1.00 97.25 117 GLN A N 1
ATOM 938 C CA . GLN A 1 117 ? 8.887 -3.232 -17.926 1.00 97.25 117 GLN A 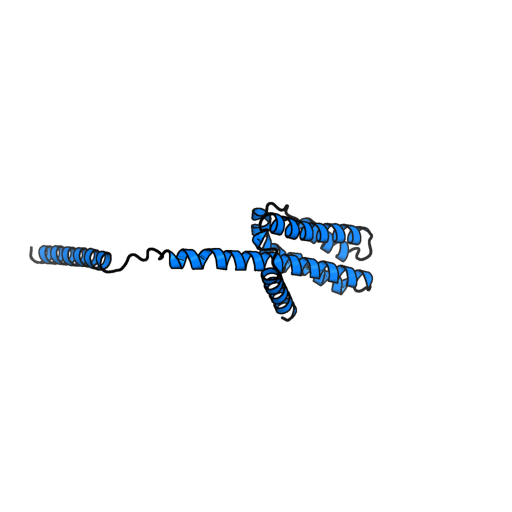CA 1
ATOM 939 C C . GLN A 1 117 ? 9.113 -2.147 -16.850 1.00 97.25 117 GLN A C 1
ATOM 941 O O . GLN A 1 117 ? 8.329 -1.194 -16.771 1.00 97.25 117 GLN A O 1
ATOM 946 N N . PRO A 1 118 ? 10.193 -2.239 -16.048 1.00 97.06 118 PRO A N 1
ATOM 947 C CA . PRO A 1 118 ? 10.374 -1.460 -14.814 1.00 97.06 118 PRO A CA 1
ATOM 948 C C . PRO A 1 118 ? 10.351 0.060 -15.004 1.00 97.06 118 PRO A C 1
ATOM 950 O O . PRO A 1 118 ? 9.938 0.793 -14.114 1.00 97.06 118 PRO A O 1
ATOM 953 N N . TYR A 1 119 ? 10.769 0.545 -16.174 1.00 96.38 119 TYR A N 1
ATOM 954 C CA . TYR A 1 119 ? 10.870 1.978 -16.473 1.00 96.38 119 TYR A CA 1
ATOM 955 C C . TYR A 1 119 ? 9.747 2.492 -17.380 1.00 96.38 119 TYR A C 1
ATOM 957 O O . TYR A 1 119 ? 9.869 3.562 -17.977 1.00 96.38 119 TYR A O 1
ATOM 965 N N . SER A 1 120 ? 8.684 1.708 -17.565 1.00 97.88 120 SER A N 1
ATOM 966 C CA . SER A 1 120 ? 7.550 2.131 -18.385 1.00 97.88 120 SER A CA 1
ATOM 967 C C . SER A 1 120 ? 6.690 3.167 -17.659 1.00 97.88 120 SER A C 1
ATOM 969 O O . SER A 1 120 ? 6.553 3.150 -16.438 1.00 97.88 120 SER A O 1
ATOM 971 N N . GLU A 1 121 ? 6.038 4.041 -18.428 1.00 97.62 121 GLU A N 1
ATOM 972 C CA . GLU A 1 121 ? 5.039 4.978 -17.893 1.00 97.62 121 GLU A CA 1
ATOM 973 C C . GLU A 1 121 ? 3.876 4.241 -17.200 1.00 97.62 121 GLU A C 1
ATOM 975 O O . GLU A 1 121 ? 3.250 4.768 -16.281 1.00 97.62 121 GLU A O 1
ATOM 980 N N . GLU A 1 122 ? 3.606 3.001 -17.618 1.00 98.25 122 GLU A N 1
ATOM 981 C CA . GLU A 1 122 ? 2.579 2.149 -17.023 1.00 98.25 122 GLU A CA 1
ATOM 982 C C . GLU A 1 122 ? 2.909 1.780 -15.572 1.00 98.25 122 GLU A C 1
ATOM 984 O O . GLU A 1 122 ? 2.024 1.841 -14.721 1.00 98.25 122 GLU A O 1
ATOM 989 N N . VAL A 1 123 ? 4.177 1.491 -15.253 1.00 98.38 123 VAL A N 1
ATOM 990 C CA . VAL A 1 123 ? 4.609 1.254 -13.863 1.00 98.38 123 VAL A CA 1
ATOM 991 C C . VAL A 1 123 ? 4.333 2.481 -13.004 1.00 98.38 123 VAL A C 1
ATOM 993 O O . VAL A 1 123 ? 3.759 2.357 -11.925 1.00 98.38 123 VAL A O 1
ATOM 996 N N . THR A 1 124 ? 4.661 3.681 -13.491 1.00 97.31 124 THR A N 1
ATOM 997 C CA . THR A 1 124 ? 4.381 4.926 -12.761 1.00 97.31 124 THR A CA 1
ATOM 998 C C . THR A 1 124 ? 2.886 5.104 -12.489 1.00 97.31 124 THR A C 1
ATOM 1000 O O . THR A 1 124 ? 2.508 5.470 -11.376 1.00 97.31 124 THR A O 1
ATOM 1003 N N . LYS A 1 125 ? 2.023 4.816 -13.473 1.00 98.44 125 LYS A N 1
ATOM 1004 C CA . LYS A 1 125 ? 0.561 4.892 -13.311 1.00 98.44 125 LYS A CA 1
ATOM 1005 C C . LYS A 1 125 ? 0.046 3.869 -12.304 1.00 98.44 125 LYS A C 1
ATOM 1007 O O . LYS A 1 125 ? -0.688 4.239 -11.392 1.00 98.44 125 LYS A O 1
ATOM 1012 N N . LYS A 1 126 ? 0.454 2.605 -12.429 1.00 98.62 126 LYS A N 1
ATOM 1013 C CA . LYS A 1 126 ? 0.032 1.526 -11.523 1.00 98.62 126 LYS A CA 1
ATOM 1014 C C . LYS A 1 126 ? 0.517 1.748 -10.090 1.00 98.62 126 LYS A C 1
ATOM 1016 O O . LYS A 1 126 ? -0.217 1.459 -9.148 1.00 98.62 126 LYS A O 1
ATOM 1021 N N . LEU A 1 127 ? 1.702 2.335 -9.917 1.00 98.44 127 LEU A N 1
ATOM 1022 C CA . LEU A 1 127 ? 2.223 2.710 -8.605 1.00 98.44 127 LEU A CA 1
ATOM 1023 C C . LEU A 1 127 ? 1.390 3.829 -7.974 1.00 98.44 127 LEU A C 1
ATOM 1025 O O . LEU A 1 127 ? 1.032 3.734 -6.804 1.00 98.44 127 LEU A O 1
ATOM 1029 N N . GLN A 1 128 ? 1.011 4.850 -8.749 1.00 98.06 128 GLN A N 1
ATOM 1030 C CA . GLN A 1 128 ? 0.112 5.909 -8.273 1.00 98.06 128 GLN A CA 1
ATOM 1031 C C . GLN A 1 128 ? -1.261 5.367 -7.867 1.00 98.06 128 GLN A C 1
ATOM 1033 O O . GLN A 1 128 ? -1.762 5.753 -6.815 1.00 98.06 128 GLN A O 1
ATOM 1038 N N . VAL A 1 129 ? -1.843 4.468 -8.669 1.00 98.50 129 VAL A N 1
ATOM 1039 C CA . VAL A 1 129 ? -3.117 3.804 -8.344 1.00 98.50 129 VAL A CA 1
ATOM 1040 C C . VAL A 1 129 ? -2.990 3.021 -7.039 1.00 98.50 129 VAL A C 1
ATOM 1042 O O . VAL A 1 129 ? -3.734 3.283 -6.105 1.00 98.50 129 VAL A O 1
ATOM 1045 N N . SER A 1 130 ? -1.975 2.167 -6.919 1.00 98.62 130 SER A N 1
ATOM 1046 C CA . SER A 1 130 ? -1.781 1.328 -5.728 1.00 98.62 130 SER A CA 1
ATOM 1047 C C . SER A 1 130 ? -1.548 2.147 -4.450 1.00 98.62 130 SER A C 1
ATOM 1049 O O . SER A 1 130 ? -2.082 1.831 -3.389 1.00 98.62 130 SER A O 1
ATOM 1051 N N . VAL A 1 131 ? -0.781 3.242 -4.536 1.00 98.38 131 VAL A N 1
ATOM 1052 C CA . VAL A 1 131 ? -0.600 4.173 -3.408 1.00 98.38 131 VAL A CA 1
ATOM 1053 C C . VAL A 1 131 ? -1.914 4.874 -3.052 1.00 98.38 131 VAL A C 1
ATOM 1055 O O . VAL A 1 131 ? -2.186 5.092 -1.869 1.00 98.38 131 VAL A O 1
ATOM 1058 N N . ALA A 1 132 ? -2.725 5.235 -4.050 1.00 97.69 132 ALA A N 1
ATOM 1059 C CA . ALA A 1 132 ? -4.024 5.860 -3.832 1.00 97.69 132 ALA A CA 1
ATOM 1060 C C . ALA A 1 132 ? -5.027 4.895 -3.184 1.00 97.69 132 ALA A C 1
ATOM 1062 O O . ALA A 1 132 ? -5.739 5.319 -2.277 1.00 97.69 132 ALA A O 1
ATOM 1063 N N . ASP A 1 133 ? -5.032 3.620 -3.572 1.00 98.31 133 ASP A N 1
ATOM 1064 C CA . ASP A 1 133 ? -5.889 2.590 -2.975 1.00 98.31 133 ASP A CA 1
ATOM 1065 C C . ASP A 1 133 ? -5.583 2.418 -1.481 1.00 98.31 133 ASP A C 1
ATOM 1067 O O . ASP A 1 133 ? -6.477 2.525 -0.638 1.00 98.31 133 ASP A O 1
ATOM 1071 N N . ILE A 1 134 ? -4.299 2.275 -1.128 1.00 98.56 134 ILE A N 1
ATOM 1072 C CA . ILE A 1 134 ? -3.860 2.182 0.274 1.00 98.56 134 ILE A CA 1
ATOM 1073 C C . ILE A 1 134 ? -4.238 3.450 1.046 1.00 98.56 134 ILE A C 1
ATOM 1075 O O . ILE A 1 134 ? -4.735 3.376 2.170 1.00 98.56 134 ILE A O 1
ATOM 1079 N N . LYS A 1 135 ? -4.038 4.631 0.449 1.00 97.31 135 LYS A N 1
ATOM 1080 C CA . LYS A 1 135 ? -4.430 5.893 1.084 1.00 97.31 135 LYS A CA 1
ATOM 1081 C C . LYS A 1 135 ? -5.942 5.951 1.321 1.00 97.31 135 LYS A C 1
ATOM 1083 O O . LYS A 1 135 ? -6.361 6.359 2.399 1.00 97.31 135 LYS A O 1
ATOM 1088 N N . SER A 1 136 ? -6.746 5.529 0.348 1.00 96.50 136 SER A N 1
ATOM 1089 C CA . SER A 1 136 ? -8.204 5.482 0.467 1.00 96.50 136 SER A CA 1
ATOM 1090 C C . SER A 1 136 ? -8.645 4.541 1.588 1.00 96.50 136 SER A C 1
ATOM 1092 O O . SER A 1 136 ? -9.574 4.869 2.325 1.00 96.50 136 SER A O 1
ATOM 1094 N N . ALA A 1 137 ? -7.958 3.408 1.767 1.00 98.19 137 ALA A N 1
ATOM 1095 C CA . ALA A 1 137 ? -8.215 2.486 2.871 1.00 98.19 137 ALA A CA 1
ATOM 1096 C C . ALA A 1 137 ? -7.934 3.124 4.244 1.00 98.19 137 ALA A C 1
ATOM 1098 O O . ALA A 1 137 ? -8.747 3.004 5.162 1.00 98.19 137 ALA A O 1
ATOM 1099 N N . ILE A 1 138 ? -6.814 3.848 4.370 1.00 97.75 138 ILE A N 1
ATOM 1100 C CA . ILE A 1 138 ? -6.455 4.594 5.588 1.00 97.75 138 ILE A CA 1
ATOM 1101 C C . ILE A 1 138 ? -7.472 5.710 5.866 1.00 97.75 138 ILE A C 1
ATOM 1103 O O . ILE A 1 138 ? -7.932 5.861 6.999 1.00 97.75 138 ILE A O 1
ATOM 1107 N N . ASP A 1 139 ? -7.832 6.491 4.846 1.00 95.62 139 ASP A N 1
ATOM 1108 C CA . ASP A 1 139 ? -8.798 7.584 4.980 1.00 95.62 139 ASP A CA 1
ATOM 1109 C C . ASP A 1 139 ? -10.167 7.041 5.428 1.00 95.62 139 ASP A C 1
ATOM 1111 O O . ASP A 1 139 ? -10.722 7.535 6.409 1.00 95.62 139 ASP A O 1
ATOM 1115 N N . SER A 1 140 ? -10.664 5.983 4.774 1.00 96.06 140 SER A N 1
ATOM 1116 C CA . SER A 1 140 ? -11.959 5.350 5.089 1.00 96.06 140 SER A CA 1
ATOM 1117 C C . SER A 1 140 ? -12.005 4.843 6.530 1.00 96.06 140 SER A C 1
ATOM 1119 O O . SER A 1 140 ? -12.973 5.091 7.250 1.00 96.06 140 SER A O 1
ATOM 1121 N N . PHE A 1 141 ? -10.921 4.216 6.994 1.00 96.62 141 PHE A N 1
ATOM 1122 C CA . PHE A 1 141 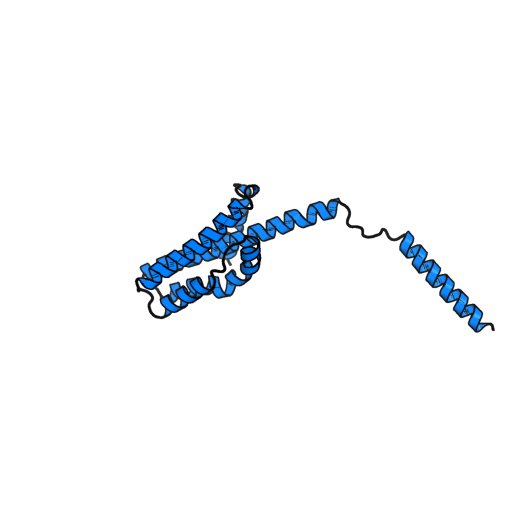? -10.799 3.803 8.388 1.00 96.62 141 PHE A CA 1
ATOM 1123 C C . PHE A 1 141 ? -10.951 4.990 9.342 1.00 96.62 141 PHE A C 1
ATOM 1125 O O . PHE A 1 141 ? -11.773 4.968 10.253 1.00 96.62 141 PHE A O 1
ATOM 1132 N N . PHE A 1 142 ? -10.207 6.076 9.137 1.00 95.88 142 PHE A N 1
ATOM 1133 C CA . PHE A 1 142 ? -10.295 7.209 10.055 1.00 95.88 142 PHE A CA 1
ATOM 1134 C C . PHE A 1 142 ? -11.601 8.009 9.931 1.00 95.88 142 PHE A C 1
ATOM 1136 O O . PHE A 1 142 ? -11.987 8.698 10.880 1.00 95.88 142 PHE A O 1
ATOM 1143 N N . GLU A 1 143 ? -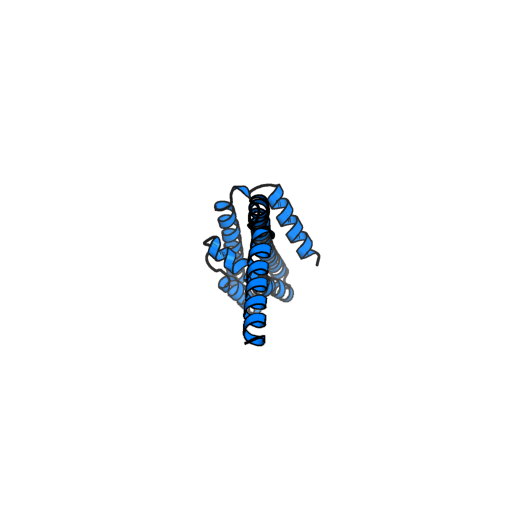12.305 7.918 8.803 1.00 94.31 143 GLU A N 1
ATOM 1144 C CA . GLU A 1 143 ? -13.668 8.432 8.669 1.00 94.31 143 GLU A CA 1
ATOM 1145 C C . GLU A 1 143 ? -14.658 7.664 9.557 1.00 94.31 143 GLU A C 1
ATOM 1147 O O . GLU A 1 143 ? -15.498 8.302 10.210 1.00 94.31 143 GLU A O 1
ATOM 1152 N N . ASN A 1 144 ? -14.513 6.337 9.639 1.00 93.62 144 ASN A N 1
ATOM 1153 C CA . ASN A 1 144 ? -15.317 5.450 10.486 1.00 93.62 144 ASN A CA 1
ATOM 1154 C C . ASN A 1 144 ? -14.909 5.514 11.969 1.00 93.62 144 ASN A C 1
ATOM 1156 O O . ASN A 1 144 ? -15.764 5.442 12.853 1.00 93.62 144 ASN A O 1
ATOM 1160 N N . HIS A 1 145 ? -13.622 5.742 12.249 1.00 94.12 145 HIS A N 1
ATOM 1161 C CA . HIS A 1 145 ? -13.014 5.669 13.584 1.00 94.12 145 HIS A CA 1
ATOM 1162 C C . HIS A 1 145 ? -12.406 7.001 14.031 1.00 94.12 145 HIS A C 1
ATOM 1164 O O . HIS A 1 145 ? -11.245 7.094 14.432 1.00 94.12 145 HIS A O 1
ATOM 1170 N N . LYS A 1 146 ? -13.194 8.079 13.985 1.00 92.56 146 LYS A N 1
ATOM 1171 C CA . LYS A 1 146 ? -12.717 9.449 14.280 1.00 92.56 146 LYS A CA 1
ATOM 1172 C C . LYS A 1 146 ? -12.062 9.608 15.654 1.00 92.56 146 LYS A C 1
ATOM 1174 O O . LYS A 1 146 ? -11.207 10.470 15.828 1.00 92.56 146 LYS A O 1
ATOM 1179 N N . ASN A 1 147 ? -12.447 8.795 16.637 1.00 89.62 147 ASN A N 1
ATOM 1180 C CA . ASN A 1 147 ? -11.837 8.786 17.971 1.00 89.62 147 ASN A CA 1
ATOM 1181 C C . ASN A 1 147 ? -10.384 8.279 17.979 1.00 89.62 147 ASN A C 1
ATOM 1183 O O . ASN A 1 147 ? -9.677 8.543 18.948 1.00 89.62 147 ASN A O 1
ATOM 1187 N N . LEU A 1 148 ? -9.949 7.568 16.934 1.00 91.56 148 LEU A N 1
ATOM 1188 C CA . LEU A 1 148 ? -8.579 7.076 16.767 1.00 91.56 148 LEU A CA 1
ATOM 1189 C C . LEU A 1 148 ? -7.675 8.065 16.019 1.00 91.56 148 LEU A C 1
ATOM 1191 O O . LEU A 1 148 ? -6.472 7.840 15.928 1.00 91.56 148 LEU A O 1
ATOM 1195 N N . GLN A 1 149 ? -8.204 9.197 15.537 1.00 91.19 149 GLN A N 1
ATOM 1196 C CA . GLN A 1 149 ? -7.390 10.317 15.050 1.00 91.19 149 GLN A CA 1
ATOM 1197 C C . GLN A 1 149 ? -6.759 11.082 16.230 1.00 91.19 149 GLN A C 1
ATOM 1199 O O . GLN A 1 149 ? -7.059 12.253 16.470 1.00 91.19 149 GLN A O 1
ATOM 1204 N N . SER A 1 150 ? -5.903 10.412 17.001 1.00 93.00 150 SER A N 1
ATOM 1205 C CA . SER A 1 150 ? -5.234 10.983 18.170 1.00 93.00 150 SER A CA 1
ATOM 1206 C C . SER A 1 150 ? -3.712 10.804 18.098 1.00 93.00 150 SER A C 1
ATOM 1208 O O . SER A 1 150 ? -3.231 9.852 17.472 1.00 93.00 150 SER A O 1
ATOM 1210 N N . PRO A 1 151 ? -2.931 11.693 18.743 1.00 95.69 151 PRO A N 1
ATOM 1211 C CA . PRO A 1 151 ? -1.483 11.529 18.847 1.00 95.69 151 PRO A CA 1
ATOM 1212 C C . PRO A 1 151 ? -1.074 10.183 19.455 1.00 95.69 151 PRO A C 1
ATOM 1214 O O . PRO A 1 151 ? -0.117 9.575 18.992 1.00 95.69 151 PRO A O 1
ATOM 1217 N N . GLU A 1 152 ? -1.816 9.694 20.450 1.00 93.50 152 GLU A N 1
ATOM 1218 C CA . GLU A 1 152 ? -1.520 8.438 21.144 1.00 93.50 152 GLU A CA 1
ATOM 1219 C C . GLU A 1 152 ? -1.679 7.226 20.223 1.00 93.50 152 GLU A C 1
ATOM 1221 O O . GLU A 1 152 ? -0.875 6.301 20.273 1.00 93.50 152 GLU A O 1
ATOM 1226 N N . PHE A 1 153 ? -2.706 7.211 19.369 1.00 94.38 153 PHE A N 1
ATOM 1227 C CA . PHE A 1 153 ? -2.866 6.128 18.400 1.00 94.38 153 PHE A CA 1
ATOM 1228 C C . PHE A 1 153 ? -1.778 6.185 17.321 1.00 94.38 153 PHE A C 1
ATOM 1230 O O . PHE A 1 153 ? -1.179 5.160 16.999 1.00 94.38 153 PHE A O 1
ATOM 1237 N N . ALA A 1 154 ? -1.461 7.387 16.826 1.00 94.25 154 ALA A N 1
ATOM 1238 C CA . ALA A 1 154 ? -0.378 7.584 15.866 1.00 94.25 154 ALA A CA 1
ATOM 1239 C C . ALA A 1 154 ? 0.986 7.132 16.419 1.00 94.25 154 ALA A C 1
ATOM 1241 O O . ALA A 1 154 ? 1.768 6.529 15.689 1.00 94.25 154 ALA A O 1
ATOM 1242 N N . GLU A 1 155 ? 1.261 7.384 17.702 1.00 96.06 155 GLU A N 1
ATOM 1243 C CA . GLU A 1 155 ? 2.475 6.920 18.380 1.00 96.06 155 GLU A CA 1
ATOM 1244 C C . GLU A 1 155 ? 2.566 5.391 18.392 1.00 96.06 155 GLU A C 1
ATOM 1246 O O . GLU A 1 155 ? 3.599 4.847 18.003 1.00 96.06 155 GLU A O 1
ATOM 1251 N N . ILE A 1 156 ? 1.492 4.695 18.781 1.00 96.00 156 ILE A N 1
ATOM 1252 C CA . ILE A 1 156 ? 1.489 3.225 18.836 1.00 96.00 156 ILE A CA 1
ATOM 1253 C C . ILE A 1 156 ? 1.707 2.644 17.434 1.00 96.00 156 ILE A C 1
ATOM 1255 O O . ILE A 1 156 ? 2.592 1.810 17.261 1.00 96.00 156 ILE A O 1
ATOM 1259 N N . VAL A 1 157 ? 0.976 3.129 16.424 1.00 96.62 157 VAL A N 1
ATOM 1260 C CA . VAL A 1 157 ? 1.148 2.691 15.028 1.00 96.62 157 VAL A CA 1
ATOM 1261 C C . VAL A 1 157 ? 2.584 2.922 14.553 1.00 96.62 157 VAL A C 1
ATOM 1263 O O . VAL A 1 157 ? 3.196 2.023 13.977 1.00 96.62 157 VAL A O 1
ATOM 1266 N N . LEU A 1 158 ? 3.146 4.110 14.803 1.00 95.56 158 LEU A N 1
ATOM 1267 C CA . LEU A 1 158 ? 4.509 4.439 14.388 1.00 95.56 158 LEU A CA 1
ATOM 1268 C C . LEU A 1 158 ? 5.536 3.523 15.059 1.00 95.56 158 LEU A C 1
ATOM 1270 O O . LEU A 1 158 ? 6.430 3.019 14.384 1.00 95.56 158 LEU A O 1
ATOM 1274 N N . ILE A 1 159 ? 5.406 3.283 16.365 1.00 96.38 159 ILE A N 1
ATOM 1275 C CA . ILE A 1 159 ? 6.281 2.362 17.099 1.00 96.38 159 ILE A CA 1
ATOM 1276 C C . ILE A 1 159 ? 6.171 0.948 16.522 1.00 96.38 159 ILE A C 1
ATOM 1278 O O . ILE A 1 159 ? 7.197 0.316 16.285 1.00 96.38 159 ILE A O 1
ATOM 1282 N N . SER A 1 160 ? 4.963 0.461 16.237 1.00 95.69 160 SER A N 1
ATOM 1283 C CA . SER A 1 160 ? 4.761 -0.865 15.645 1.00 95.69 160 SER A CA 1
ATOM 1284 C C . SER A 1 160 ? 5.390 -0.997 14.257 1.00 95.69 160 SER A C 1
ATOM 1286 O O . SER A 1 160 ? 6.025 -2.014 13.964 1.00 95.69 160 SER A O 1
ATOM 1288 N N . ILE A 1 161 ? 5.283 0.037 13.415 1.00 95.50 161 ILE A N 1
ATOM 1289 C CA . ILE A 1 161 ? 5.962 0.084 12.111 1.00 95.50 161 ILE A CA 1
ATOM 1290 C C . ILE A 1 161 ? 7.482 0.046 12.300 1.00 95.50 161 ILE A C 1
ATOM 1292 O O . ILE A 1 161 ? 8.156 -0.756 11.657 1.00 95.50 161 ILE A O 1
ATOM 1296 N N . LEU A 1 162 ? 8.027 0.879 13.192 1.00 94.62 162 LEU A N 1
ATOM 1297 C CA . LEU A 1 162 ? 9.470 0.955 13.441 1.00 94.62 162 LEU A CA 1
ATOM 1298 C C . LEU A 1 162 ? 10.037 -0.349 14.010 1.00 94.62 162 LEU A C 1
ATOM 1300 O O . LEU A 1 162 ? 11.125 -0.751 13.610 1.00 94.62 162 LEU A O 1
ATOM 1304 N N . ASN A 1 163 ? 9.299 -1.015 14.900 1.00 94.31 163 ASN A N 1
ATOM 1305 C CA . ASN A 1 163 ? 9.684 -2.320 15.428 1.00 94.31 163 ASN A CA 1
ATOM 1306 C C . ASN A 1 163 ? 9.736 -3.359 14.303 1.00 94.31 163 ASN A C 1
ATOM 1308 O O . ASN A 1 163 ? 10.753 -4.028 14.160 1.00 94.31 163 ASN A O 1
ATOM 1312 N N . THR A 1 164 ? 8.701 -3.418 13.459 1.00 92.00 164 THR A N 1
ATOM 1313 C CA . THR A 1 164 ? 8.647 -4.360 12.325 1.00 92.00 164 THR A CA 1
ATOM 1314 C C . THR A 1 164 ? 9.787 -4.110 11.335 1.00 92.00 164 THR A C 1
ATOM 1316 O O . THR A 1 164 ? 10.443 -5.040 10.893 1.00 92.00 164 THR A O 1
ATOM 1319 N N . ALA A 1 165 ? 10.077 -2.845 11.020 1.00 83.31 165 ALA A N 1
ATOM 1320 C CA . ALA A 1 165 ? 11.153 -2.483 10.097 1.00 83.31 165 ALA A CA 1
ATOM 1321 C C . ALA A 1 165 ? 12.570 -2.743 10.650 1.00 83.31 165 ALA A C 1
ATOM 1323 O O . ALA A 1 165 ? 13.545 -2.592 9.914 1.00 83.31 165 ALA A O 1
ATOM 1324 N N . SER A 1 166 ? 12.695 -3.058 11.943 1.00 80.56 166 SER A N 1
ATOM 1325 C CA . SER A 1 166 ? 13.975 -3.336 12.606 1.00 80.56 166 SER A CA 1
ATOM 1326 C C . SER A 1 166 ? 14.310 -4.826 12.735 1.00 80.56 166 SER A C 1
ATOM 1328 O O . SER A 1 166 ? 15.412 -5.143 13.189 1.00 80.56 166 SER A O 1
ATOM 1330 N N . GLU A 1 167 ? 13.376 -5.707 12.366 1.00 69.81 167 GLU A N 1
ATOM 1331 C CA . GLU A 1 167 ? 13.539 -7.171 12.342 1.00 69.81 167 GLU A CA 1
ATOM 1332 C C . GLU A 1 167 ? 14.300 -7.647 11.094 1.00 69.81 167 GLU A C 1
ATOM 1334 O O . GLU A 1 167 ? 15.127 -8.578 11.250 1.00 69.81 167 GLU A O 1
#

Radius of gyration: 27.41 Å; chains: 1; bounding box: 50×70×66 Å